Protein AF-A0A536NLL7-F1 (afdb_monomer_lite)

Structure (mmCIF, N/CA/C/O backbone):
data_AF-A0A536NLL7-F1
#
_entry.id   AF-A0A536NLL7-F1
#
loop_
_atom_site.group_PDB
_atom_site.id
_atom_site.type_symbol
_atom_site.label_atom_id
_atom_site.label_alt_id
_atom_site.label_comp_id
_atom_site.label_asym_id
_atom_site.label_entity_id
_atom_site.label_seq_id
_atom_site.pdbx_PDB_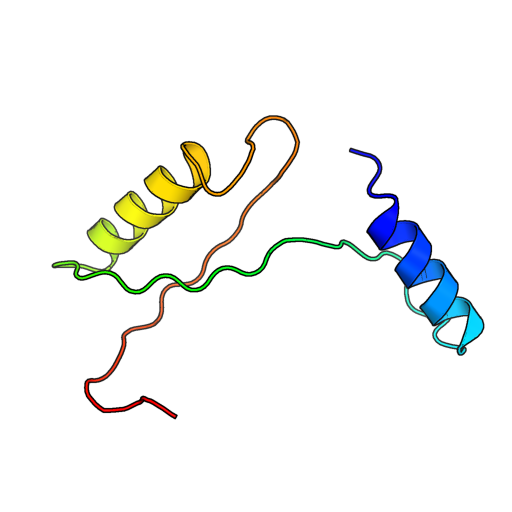ins_code
_atom_site.Cartn_x
_atom_site.Cartn_y
_atom_site.Cartn_z
_atom_site.occupancy
_atom_site.B_iso_or_equiv
_atom_site.auth_seq_id
_atom_site.auth_comp_id
_atom_site.auth_asym_id
_atom_site.auth_atom_id
_atom_site.pdbx_PDB_model_num
ATOM 1 N N . VAL A 1 1 ? 13.674 3.631 -0.940 1.00 56.06 1 VAL A N 1
ATOM 2 C CA . VAL A 1 1 ? 14.138 2.225 -0.997 1.00 56.06 1 VAL A CA 1
ATOM 3 C C . VAL A 1 1 ? 14.193 1.814 -2.456 1.00 56.06 1 VAL A C 1
ATOM 5 O O . VAL A 1 1 ? 13.288 2.179 -3.192 1.00 56.06 1 VAL A O 1
ATOM 8 N N . ASN A 1 2 ? 15.272 1.171 -2.897 1.00 65.31 2 ASN A N 1
ATOM 9 C CA . ASN A 1 2 ? 15.347 0.611 -4.247 1.00 65.31 2 ASN A CA 1
ATOM 10 C C . ASN A 1 2 ? 14.551 -0.701 -4.215 1.00 65.31 2 ASN A C 1
ATOM 12 O O . ASN A 1 2 ? 14.924 -1.565 -3.428 1.00 65.31 2 ASN A O 1
ATOM 16 N N . ASP A 1 3 ? 13.441 -0.800 -4.950 1.00 82.19 3 ASP A N 1
ATOM 17 C CA . ASP A 1 3 ? 12.597 -2.001 -5.051 1.00 82.19 3 ASP A CA 1
ATOM 18 C C . ASP A 1 3 ? 13.094 -2.850 -6.236 1.00 82.19 3 ASP A C 1
ATOM 20 O O . ASP A 1 3 ? 12.723 -2.588 -7.386 1.00 82.19 3 ASP A O 1
ATOM 24 N N . PRO A 1 4 ? 13.960 -3.859 -6.012 1.00 89.06 4 PRO A N 1
ATOM 25 C CA . PRO A 1 4 ? 14.556 -4.614 -7.109 1.00 89.06 4 PRO A CA 1
ATOM 26 C C . PRO A 1 4 ? 13.518 -5.499 -7.813 1.00 89.06 4 PRO A C 1
ATOM 28 O O . PRO A 1 4 ? 13.690 -5.847 -8.984 1.00 89.06 4 PRO A O 1
ATOM 31 N N . GLN A 1 5 ? 12.432 -5.853 -7.114 1.00 91.69 5 GLN A N 1
ATOM 32 C CA . GLN A 1 5 ? 11.342 -6.646 -7.672 1.00 91.69 5 GLN A CA 1
ATOM 33 C C . GLN A 1 5 ? 10.537 -5.803 -8.660 1.00 9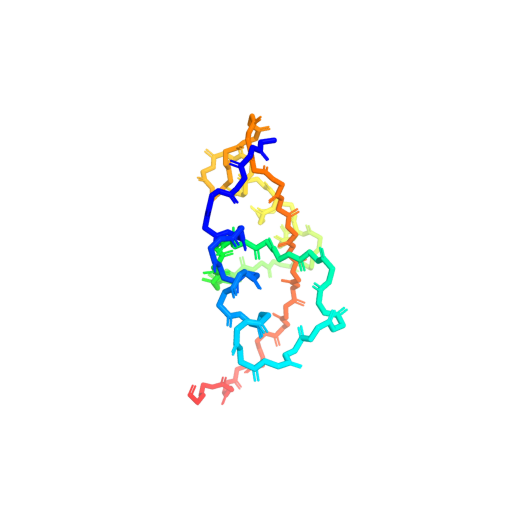1.69 5 GLN A C 1
ATOM 35 O O . GLN A 1 5 ? 10.351 -6.231 -9.799 1.00 91.69 5 GLN A O 1
ATOM 40 N N . GLY A 1 6 ? 10.167 -4.577 -8.279 1.00 95.12 6 GLY A N 1
ATOM 41 C CA . GLY A 1 6 ? 9.522 -3.607 -9.167 1.00 95.12 6 GLY A CA 1
ATOM 42 C C . GLY A 1 6 ? 10.319 -3.355 -10.446 1.00 95.12 6 GLY A C 1
ATOM 43 O O . GLY A 1 6 ? 9.782 -3.460 -11.552 1.00 95.12 6 GLY A O 1
ATOM 44 N N . VAL A 1 7 ? 11.636 -3.151 -10.324 1.00 95.25 7 VAL A N 1
ATOM 45 C CA . VAL A 1 7 ? 12.526 -2.976 -11.488 1.00 95.25 7 VAL A CA 1
ATOM 46 C C . VAL A 1 7 ? 12.493 -4.190 -12.418 1.00 95.25 7 VAL A C 1
ATOM 48 O O . VAL A 1 7 ? 12.381 -4.023 -13.635 1.00 95.25 7 VAL A O 1
ATOM 51 N N . THR A 1 8 ? 12.558 -5.398 -11.858 1.00 96.69 8 THR A N 1
ATOM 52 C CA . THR A 1 8 ? 12.536 -6.647 -12.633 1.00 96.69 8 THR A CA 1
ATOM 53 C C . THR A 1 8 ? 11.209 -6.811 -13.378 1.00 96.69 8 THR A C 1
ATOM 55 O O . THR A 1 8 ? 11.200 -7.110 -14.572 1.00 96.69 8 THR A O 1
ATOM 58 N N . VAL A 1 9 ? 10.081 -6.552 -12.709 1.00 97.38 9 VAL A N 1
ATOM 59 C CA . VAL A 1 9 ? 8.749 -6.633 -13.329 1.00 97.38 9 VAL A CA 1
ATOM 60 C C . VAL A 1 9 ? 8.606 -5.602 -14.449 1.00 97.38 9 VAL A C 1
ATOM 62 O O . VAL A 1 9 ? 8.168 -5.952 -15.544 1.00 97.38 9 VAL A O 1
ATOM 65 N N . ARG A 1 10 ? 9.045 -4.355 -14.230 1.00 97.69 10 ARG A N 1
ATOM 66 C CA . ARG A 1 10 ? 9.027 -3.301 -15.257 1.00 97.69 10 ARG A CA 1
ATOM 67 C C . ARG A 1 10 ? 9.826 -3.697 -16.502 1.00 97.69 10 ARG A C 1
ATOM 69 O O . ARG A 1 10 ? 9.366 -3.487 -17.620 1.00 97.69 10 ARG A O 1
ATOM 76 N N . GLN A 1 11 ? 11.010 -4.285 -16.326 1.00 97.38 11 GLN A N 1
ATOM 77 C CA . GLN A 1 11 ? 11.826 -4.780 -17.443 1.00 97.38 11 GLN A CA 1
ATOM 78 C C . GLN A 1 11 ? 11.142 -5.928 -18.199 1.00 97.38 11 GLN A C 1
ATOM 80 O O . GLN A 1 11 ? 11.192 -5.969 -19.432 1.00 97.38 11 GLN A O 1
ATOM 85 N N . GLY A 1 12 ? 10.472 -6.831 -17.479 1.00 98.19 12 GLY A N 1
ATOM 86 C CA . GLY A 1 12 ? 9.650 -7.882 -18.076 1.00 98.19 12 GLY A CA 1
ATOM 87 C C . GLY A 1 12 ? 8.514 -7.312 -18.928 1.00 98.19 12 GLY A C 1
ATOM 88 O O . GLY A 1 12 ? 8.373 -7.691 -20.087 1.00 98.19 12 GLY A O 1
ATOM 89 N N . LEU A 1 13 ? 7.763 -6.341 -18.396 1.00 98.38 13 LEU A N 1
ATOM 90 C CA . LEU A 1 13 ? 6.682 -5.655 -19.117 1.00 98.38 13 LEU A CA 1
ATOM 91 C C . LEU A 1 13 ? 7.188 -4.946 -20.379 1.00 98.38 13 LEU A C 1
ATOM 93 O O . LEU A 1 13 ? 6.602 -5.106 -21.449 1.00 98.38 13 LEU A O 1
ATOM 97 N N . ALA A 1 14 ? 8.322 -4.247 -20.287 1.00 98.06 14 ALA A N 1
ATOM 98 C CA . ALA A 1 14 ? 8.949 -3.617 -21.446 1.00 98.06 14 ALA A CA 1
ATOM 99 C C . ALA A 1 14 ? 9.329 -4.646 -22.528 1.00 98.06 14 ALA A C 1
ATOM 101 O O . ALA A 1 14 ? 9.088 -4.417 -23.711 1.00 98.06 14 ALA A O 1
ATOM 102 N N . SER A 1 15 ? 9.864 -5.805 -22.128 1.00 98.25 15 SER A N 1
ATOM 103 C CA . SER A 1 15 ? 10.228 -6.894 -23.051 1.00 98.25 15 SER A CA 1
ATOM 104 C C . SER A 1 15 ? 9.014 -7.527 -23.745 1.00 98.25 15 SER A C 1
ATOM 106 O O . SER A 1 15 ? 9.154 -8.098 -24.823 1.00 98.25 15 SER A O 1
ATOM 108 N N . LEU A 1 16 ? 7.826 -7.408 -23.146 1.00 98.38 16 LEU A N 1
ATOM 109 C CA . LEU A 1 16 ? 6.549 -7.858 -23.708 1.00 98.38 16 LEU A CA 1
ATOM 110 C C . LEU A 1 16 ? 5.858 -6.796 -24.585 1.00 98.38 16 LEU A C 1
ATOM 112 O O . LEU A 1 16 ? 4.799 -7.073 -25.141 1.00 98.38 16 LEU A O 1
ATOM 116 N N . GLY A 1 17 ? 6.446 -5.603 -24.732 1.00 98.44 17 GLY A N 1
ATOM 117 C CA . GLY A 1 17 ? 5.922 -4.522 -25.572 1.00 98.44 17 GLY A CA 1
ATOM 118 C C . GLY A 1 17 ? 5.114 -3.446 -24.838 1.00 98.44 17 GLY A C 1
ATOM 119 O O . GLY A 1 17 ? 4.661 -2.508 -25.488 1.00 98.44 17 GLY A O 1
ATOM 120 N N . PHE A 1 18 ? 4.976 -3.525 -23.509 1.00 98.38 18 PHE A N 1
ATOM 121 C CA . PHE A 1 18 ? 4.284 -2.516 -22.688 1.00 98.38 18 PHE A CA 1
ATOM 122 C C . PHE A 1 18 ? 5.217 -1.342 -22.347 1.00 98.38 18 PHE A C 1
ATOM 124 O O . PHE A 1 18 ? 5.641 -1.156 -21.203 1.00 98.38 18 PHE A O 1
ATOM 131 N N . GLY A 1 19 ? 5.612 -0.585 -23.372 1.00 96.69 19 GLY A N 1
ATOM 132 C CA . GLY A 1 19 ? 6.572 0.519 -23.257 1.00 96.69 19 GLY A CA 1
ATOM 133 C C . GLY A 1 19 ? 6.045 1.754 -22.516 1.00 96.69 19 GLY A C 1
ATOM 134 O O . GLY A 1 19 ? 6.834 2.590 -22.083 1.00 96.69 19 GLY A O 1
ATOM 135 N N . GLU A 1 20 ? 4.730 1.870 -22.350 1.00 98.31 20 GLU A N 1
ATOM 136 C CA . GLU A 1 20 ? 4.057 2.945 -21.622 1.00 98.31 20 GLU A CA 1
ATOM 137 C C . GLU A 1 20 ? 4.223 2.858 -20.095 1.00 98.31 20 GLU A C 1
ATOM 139 O O . GLU A 1 20 ? 3.953 3.831 -19.390 1.00 98.31 20 GLU A O 1
ATOM 144 N N . VAL A 1 21 ? 4.682 1.717 -19.565 1.00 98.12 21 VAL A N 1
ATOM 145 C CA . VAL A 1 21 ? 4.865 1.511 -18.122 1.00 98.12 21 VAL A CA 1
ATOM 146 C C . VAL A 1 21 ? 6.141 2.204 -17.641 1.00 98.12 21 VAL A C 1
ATOM 148 O O . VAL A 1 21 ? 7.263 1.762 -17.901 1.00 98.12 21 VAL A O 1
ATOM 151 N N . THR A 1 22 ? 5.971 3.293 -16.893 1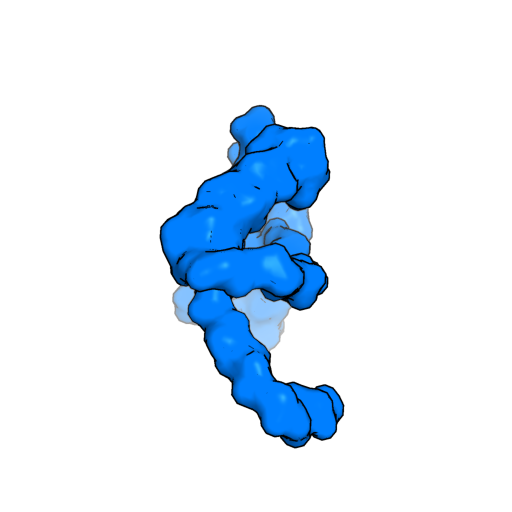.00 96.19 22 THR A N 1
ATOM 152 C CA . THR A 1 22 ? 7.080 4.134 -16.420 1.00 96.19 22 THR A CA 1
ATOM 153 C C . THR A 1 22 ? 7.658 3.692 -15.076 1.00 96.19 22 THR A C 1
ATOM 155 O O . THR A 1 22 ? 8.862 3.832 -14.868 1.00 96.19 22 THR A O 1
ATOM 158 N N . ASP A 1 23 ? 6.840 3.118 -14.191 1.00 95.00 23 ASP A N 1
ATOM 159 C CA . ASP A 1 23 ? 7.240 2.644 -12.863 1.00 95.00 23 ASP A CA 1
ATOM 160 C C . ASP A 1 23 ? 6.401 1.431 -12.438 1.00 95.00 23 ASP A C 1
ATOM 162 O O . ASP A 1 23 ? 5.246 1.287 -12.842 1.00 95.00 23 ASP A O 1
ATOM 166 N N . VAL A 1 24 ? 6.987 0.554 -11.624 1.00 95.44 24 VAL A N 1
ATOM 167 C CA . VAL A 1 24 ? 6.299 -0.590 -11.015 1.00 95.44 24 VAL A CA 1
ATOM 168 C C . VAL A 1 24 ? 6.774 -0.712 -9.578 1.00 95.44 24 VAL A C 1
ATOM 170 O O . VAL A 1 24 ? 7.975 -0.766 -9.326 1.00 95.44 24 VAL A O 1
ATOM 173 N N . ARG A 1 25 ? 5.823 -0.821 -8.650 1.00 91.69 25 ARG A N 1
ATOM 174 C CA . ARG A 1 25 ? 6.083 -1.139 -7.245 1.00 91.69 25 ARG A CA 1
ATOM 175 C C . ARG A 1 25 ? 5.513 -2.506 -6.919 1.00 91.69 25 ARG A C 1
ATOM 177 O O . ARG A 1 25 ? 4.373 -2.796 -7.278 1.00 91.69 25 ARG A O 1
ATOM 184 N N . VAL A 1 26 ? 6.285 -3.319 -6.213 1.00 91.38 26 VAL A N 1
ATOM 185 C CA . VAL A 1 26 ? 5.826 -4.599 -5.677 1.00 91.38 26 VAL A CA 1
ATOM 186 C C . VAL A 1 26 ? 5.671 -4.462 -4.169 1.00 91.38 26 VAL A C 1
ATOM 188 O O . VAL A 1 26 ? 6.581 -4.040 -3.462 1.00 91.38 26 VAL A O 1
ATOM 191 N N . GLY A 1 27 ? 4.484 -4.801 -3.676 1.00 89.25 27 GLY A N 1
ATOM 192 C CA . GLY A 1 27 ? 4.134 -4.714 -2.264 1.00 89.25 27 GLY A CA 1
ATOM 193 C C . GLY A 1 27 ? 3.371 -5.944 -1.791 1.00 89.25 27 GLY A C 1
ATOM 194 O O . GLY A 1 27 ? 3.102 -6.872 -2.554 1.00 89.25 27 GLY A O 1
ATOM 195 N N . LYS A 1 28 ? 3.014 -5.942 -0.509 1.00 90.38 28 LYS A N 1
ATOM 196 C CA . LYS A 1 28 ? 2.171 -6.975 0.099 1.00 90.38 28 LYS A CA 1
ATOM 197 C C . LYS A 1 28 ? 0.704 -6.564 -0.014 1.00 90.38 28 LYS A C 1
ATOM 199 O O . LYS A 1 28 ? 0.376 -5.403 0.209 1.00 90.38 28 LYS A O 1
ATOM 204 N N . TYR A 1 29 ? -0.166 -7.531 -0.287 1.00 94.69 29 TYR A N 1
ATOM 205 C CA . TYR A 1 29 ? -1.613 -7.391 -0.128 1.00 94.69 29 TYR A CA 1
ATOM 206 C C . TYR A 1 29 ? -2.060 -8.250 1.058 1.00 94.69 29 TYR A C 1
ATOM 208 O O . TYR A 1 29 ? -1.688 -9.422 1.138 1.00 94.69 29 TYR A O 1
ATOM 216 N N . ILE A 1 30 ? -2.799 -7.659 1.999 1.00 95.12 30 ILE A N 1
ATOM 217 C CA . ILE A 1 30 ? -3.229 -8.308 3.244 1.00 95.12 30 ILE A CA 1
ATOM 218 C C . ILE A 1 30 ? -4.714 -8.007 3.453 1.00 95.12 30 ILE A C 1
ATOM 220 O O . ILE A 1 30 ? -5.091 -6.845 3.570 1.00 95.12 30 ILE A O 1
ATOM 224 N N . GLU A 1 31 ? -5.537 -9.051 3.545 1.00 95.69 31 GLU A N 1
ATOM 225 C CA . GLU A 1 31 ? -6.944 -8.948 3.945 1.00 95.69 31 GLU A CA 1
ATOM 226 C C . GLU A 1 31 ? -7.071 -9.241 5.446 1.00 95.69 31 GLU A C 1
ATOM 228 O O . GLU A 1 31 ? -6.545 -10.241 5.943 1.00 95.69 31 GLU A O 1
ATOM 233 N N . VAL A 1 32 ? -7.767 -8.368 6.178 1.00 94.38 32 VAL A N 1
ATOM 234 C CA . VAL A 1 32 ? -8.018 -8.517 7.616 1.00 94.38 32 VAL A CA 1
ATOM 235 C C . VAL A 1 32 ? -9.510 -8.383 7.872 1.00 94.38 32 VAL A C 1
ATOM 237 O O . VAL A 1 32 ? -10.108 -7.361 7.548 1.00 94.38 32 VAL A O 1
ATOM 240 N N . ARG A 1 33 ? -10.100 -9.391 8.518 1.00 94.69 33 ARG A N 1
ATOM 241 C CA . ARG A 1 33 ? -11.454 -9.301 9.072 1.00 94.69 33 ARG A CA 1
ATOM 242 C C . ARG A 1 33 ? -11.362 -9.017 10.557 1.00 94.69 33 ARG A C 1
ATOM 244 O O . ARG A 1 33 ? -10.631 -9.693 11.280 1.00 94.69 33 ARG A O 1
ATOM 251 N N . LEU A 1 34 ? -12.094 -8.003 10.995 1.00 94.38 34 LEU A N 1
ATOM 252 C CA . LEU A 1 34 ? -12.150 -7.583 12.384 1.00 94.38 34 LEU A CA 1
ATOM 253 C C . LEU A 1 34 ? -13.565 -7.144 12.741 1.00 94.38 34 LEU A C 1
ATOM 255 O O . LEU A 1 34 ? -14.228 -6.464 11.960 1.00 94.38 34 LEU A O 1
ATOM 259 N N . ASP A 1 35 ? -13.992 -7.495 13.946 1.00 95.12 35 ASP A N 1
ATOM 260 C CA . ASP A 1 35 ? -15.179 -6.905 14.545 1.00 95.12 35 ASP A CA 1
ATOM 261 C C . ASP A 1 35 ? -14.826 -5.517 15.094 1.00 95.12 35 ASP A C 1
ATOM 263 O O . ASP A 1 35 ? -13.812 -5.341 15.775 1.00 95.12 35 ASP A O 1
ATOM 267 N N . ALA A 1 36 ? -15.670 -4.528 14.808 1.00 94.56 36 ALA A N 1
ATOM 268 C CA . ALA A 1 36 ? -15.556 -3.175 15.339 1.00 94.56 36 ALA A CA 1
ATOM 269 C C . ALA A 1 36 ? -16.948 -2.569 15.532 1.00 94.56 36 ALA A C 1
ATOM 271 O O . ALA A 1 36 ? -17.881 -2.850 14.779 1.00 94.56 36 ALA A O 1
ATOM 272 N N . THR A 1 37 ? -17.091 -1.706 16.533 1.00 94.69 37 THR A N 1
ATOM 273 C CA . THR A 1 37 ? -18.364 -1.040 16.847 1.00 94.69 37 THR A CA 1
ATOM 274 C C . THR A 1 37 ? -18.630 0.184 15.969 1.00 94.69 37 THR A C 1
ATOM 276 O O . THR A 1 37 ? -19.747 0.697 15.938 1.00 94.69 37 THR A O 1
ATOM 279 N N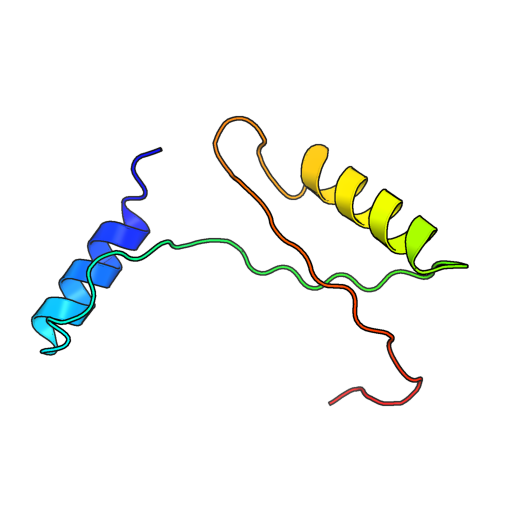 . SER A 1 38 ? -17.614 0.664 15.244 1.00 95.94 38 SER A N 1
ATOM 280 C CA . SER A 1 38 ? -17.708 1.785 14.305 1.00 95.94 38 SER A CA 1
ATOM 281 C C . SER A 1 38 ? -16.582 1.747 13.268 1.00 95.94 38 SER A C 1
ATOM 283 O O . SER A 1 38 ? -15.528 1.157 13.510 1.00 95.94 38 SER A O 1
ATOM 285 N N . GLU A 1 39 ? -16.764 2.439 12.140 1.00 95.19 39 GLU A N 1
ATOM 286 C CA . GLU A 1 39 ? -15.705 2.600 11.130 1.00 95.19 39 GLU A CA 1
ATOM 287 C C . GLU A 1 39 ? -14.469 3.316 11.703 1.00 95.19 39 GLU A C 1
ATOM 289 O O . GLU A 1 39 ? -13.338 2.947 11.397 1.00 95.19 39 GLU A O 1
ATOM 294 N N . ARG A 1 40 ? -14.671 4.300 12.594 1.00 97.12 40 ARG A N 1
ATOM 295 C CA . ARG A 1 40 ? -13.572 5.000 13.275 1.00 97.12 40 ARG A CA 1
ATOM 296 C C . ARG A 1 40 ? -12.717 4.032 14.091 1.00 97.12 40 ARG A C 1
ATOM 298 O O . ARG A 1 40 ? -11.497 4.058 13.971 1.00 97.12 40 ARG A 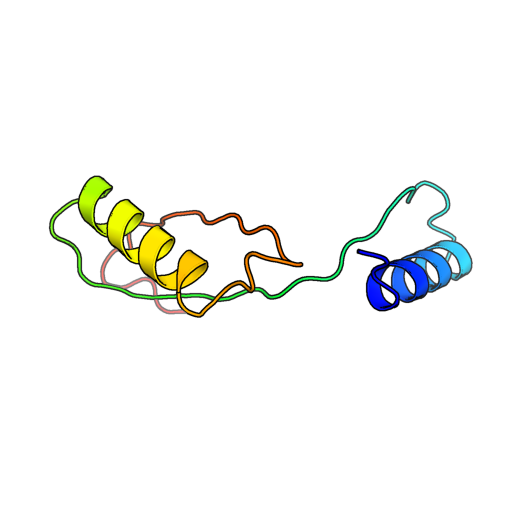O 1
ATOM 305 N N . GLU A 1 41 ? -13.352 3.173 14.889 1.00 97.44 41 GLU A N 1
ATOM 306 C CA . GLU A 1 41 ? -12.638 2.148 15.656 1.00 97.44 41 GLU A CA 1
ATOM 307 C C . GLU A 1 41 ? -11.900 1.187 14.718 1.00 97.44 41 GLU A C 1
ATOM 309 O O . GLU A 1 41 ? -10.708 0.961 14.906 1.00 97.44 41 GLU A O 1
ATOM 314 N N . ALA A 1 42 ? -12.562 0.672 13.674 1.00 97.50 42 ALA A N 1
ATOM 315 C CA . ALA A 1 42 ? -11.923 -0.212 12.698 1.00 97.50 42 ALA A CA 1
ATOM 316 C C . ALA A 1 42 ? -10.666 0.429 12.087 1.00 97.50 42 ALA A C 1
ATOM 318 O O . ALA A 1 42 ? -9.609 -0.200 12.041 1.00 97.50 42 ALA A O 1
ATOM 319 N N . ARG A 1 43 ? -10.753 1.705 11.697 1.00 97.62 43 ARG A N 1
ATOM 320 C CA . ARG A 1 43 ? -9.635 2.475 11.142 1.00 97.62 43 ARG A CA 1
ATOM 321 C C . ARG A 1 43 ? -8.477 2.607 12.127 1.00 97.62 43 ARG A C 1
ATOM 323 O O . ARG A 1 43 ? -7.347 2.310 11.759 1.00 97.62 43 ARG A O 1
ATOM 330 N N . GLU A 1 44 ? -8.753 2.999 13.371 1.00 97.94 44 GLU A N 1
ATOM 331 C CA . GLU A 1 44 ? -7.740 3.105 14.433 1.00 97.94 44 GLU A CA 1
ATOM 332 C C . GLU A 1 44 ? -7.057 1.755 14.702 1.00 97.94 44 GLU A C 1
ATOM 334 O O . GLU A 1 44 ? -5.846 1.688 14.925 1.00 97.94 44 GLU A O 1
ATOM 339 N N . ARG A 1 45 ? -7.821 0.657 14.660 1.00 97.94 45 ARG A N 1
ATOM 340 C CA . ARG A 1 45 ? -7.285 -0.693 14.856 1.00 97.94 45 ARG A CA 1
ATOM 341 C C . ARG A 1 45 ? -6.395 -1.135 13.701 1.00 97.94 45 ARG A C 1
ATOM 343 O O . ARG A 1 45 ? -5.313 -1.650 13.977 1.00 97.94 45 ARG A O 1
ATOM 350 N N . VAL A 1 46 ? -6.814 -0.936 12.452 1.00 97.75 46 VAL A N 1
ATOM 351 C CA . VAL A 1 46 ? -6.020 -1.313 11.270 1.00 97.75 46 VAL A CA 1
ATOM 352 C C . VAL A 1 46 ? -4.739 -0.481 11.184 1.00 97.75 46 VAL A C 1
ATOM 354 O O . VAL A 1 46 ? -3.665 -1.050 11.011 1.00 97.75 46 VAL A O 1
ATOM 357 N N . ASP A 1 47 ? -4.810 0.827 11.431 1.00 97.06 47 ASP A N 1
ATOM 358 C CA . ASP A 1 47 ? -3.634 1.710 11.470 1.00 97.06 47 ASP A CA 1
ATOM 359 C C . ASP A 1 47 ? -2.603 1.257 12.526 1.00 97.06 47 ASP A C 1
ATOM 361 O O . ASP A 1 47 ? -1.401 1.122 12.259 1.00 97.06 47 ASP A O 1
ATOM 365 N N . ALA A 1 48 ? -3.081 0.884 13.718 1.00 97.25 48 ALA A N 1
ATOM 366 C CA . ALA A 1 48 ? -2.233 0.327 14.767 1.00 97.25 48 ALA A CA 1
ATOM 367 C C . ALA A 1 48 ? -1.622 -1.035 14.385 1.00 97.25 48 ALA A C 1
ATOM 369 O O . ALA A 1 48 ? -0.498 -1.337 14.785 1.00 97.25 48 ALA A O 1
ATOM 370 N N . MET A 1 49 ? -2.337 -1.880 13.635 1.00 97.44 49 MET A N 1
ATOM 371 C CA . MET A 1 49 ? -1.795 -3.149 13.130 1.00 97.44 49 MET A CA 1
ATOM 372 C C . MET A 1 49 ? -0.703 -2.901 12.084 1.00 97.44 49 MET A C 1
ATOM 374 O O . MET A 1 49 ? 0.362 -3.522 12.152 1.00 97.44 49 MET A O 1
ATOM 378 N N . CYS A 1 50 ? -0.935 -1.970 11.156 1.00 96.56 50 CYS A N 1
ATOM 379 C CA . CYS A 1 50 ? 0.022 -1.586 10.126 1.00 96.56 50 CYS A CA 1
ATOM 380 C C . CYS A 1 50 ? 1.314 -1.035 10.723 1.00 96.56 50 CYS A C 1
ATOM 382 O O . CYS A 1 50 ? 2.383 -1.573 10.445 1.00 96.56 50 CYS A O 1
ATOM 384 N N . SER A 1 51 ? 1.220 -0.045 11.608 1.00 94.19 51 SER A N 1
ATOM 385 C CA . SER A 1 51 ? 2.392 0.588 12.228 1.00 94.19 51 SER A CA 1
ATOM 386 C C . SER A 1 51 ? 3.205 -0.340 13.138 1.00 94.19 51 SER A C 1
ATOM 388 O O . SER A 1 51 ? 4.413 -0.149 13.289 1.00 94.19 51 SER A O 1
ATOM 390 N N . ARG A 1 52 ? 2.567 -1.337 13.765 1.00 95.00 52 ARG A N 1
ATOM 391 C CA . ARG A 1 52 ? 3.233 -2.223 14.735 1.00 95.00 52 ARG A CA 1
ATOM 392 C C . ARG A 1 52 ? 3.752 -3.526 14.147 1.00 95.00 52 ARG A C 1
ATOM 394 O O . ARG A 1 52 ? 4.652 -4.113 14.745 1.00 95.00 52 ARG A O 1
ATOM 401 N N . LEU A 1 53 ? 3.149 -4.022 13.068 1.00 95.56 53 LEU A N 1
ATOM 402 C CA . LEU A 1 53 ? 3.443 -5.364 12.568 1.00 95.56 53 LEU A CA 1
ATOM 403 C C . LEU A 1 53 ? 3.390 -5.482 11.048 1.00 95.56 53 LEU A C 1
ATOM 405 O O . LEU A 1 53 ? 4.301 -6.064 10.467 1.00 95.56 53 LEU A O 1
ATOM 409 N N . LEU A 1 54 ? 2.314 -5.011 10.411 1.00 95.44 54 LEU A N 1
ATOM 410 C CA . LEU A 1 54 ? 2.063 -5.371 9.010 1.00 95.44 54 LEU A CA 1
ATOM 411 C C . LEU A 1 54 ? 2.967 -4.611 8.031 1.00 95.44 54 LEU A C 1
ATOM 413 O O . LEU A 1 54 ? 3.264 -5.142 6.961 1.00 95.44 54 LEU A O 1
ATOM 417 N N . ALA A 1 55 ? 3.425 -3.414 8.406 1.00 94.25 55 ALA A N 1
ATOM 418 C CA . ALA A 1 55 ?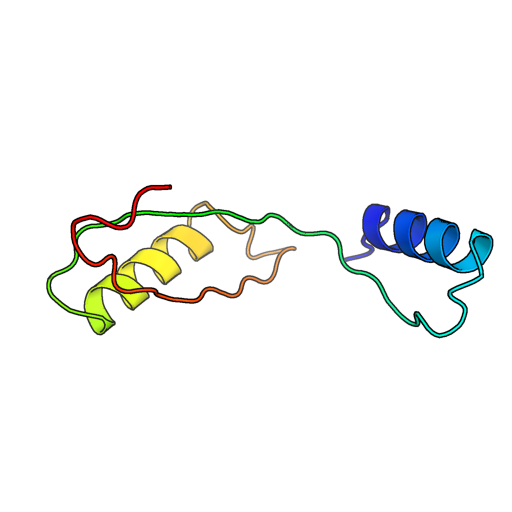 4.351 -2.605 7.629 1.00 94.25 55 ALA A CA 1
ATOM 419 C C . ALA A 1 55 ? 5.602 -2.264 8.447 1.00 94.25 55 ALA A C 1
ATOM 421 O O . ALA A 1 55 ? 5.535 -1.860 9.612 1.00 94.25 55 ALA A O 1
ATOM 422 N N . ASN A 1 56 ? 6.768 -2.383 7.822 1.00 90.19 56 ASN A N 1
ATOM 423 C CA . ASN A 1 56 ? 7.999 -1.853 8.385 1.00 90.19 56 ASN A CA 1
ATOM 424 C C . ASN A 1 56 ? 8.102 -0.349 8.090 1.00 90.19 56 ASN A C 1
ATOM 426 O O . ASN A 1 56 ? 8.576 0.041 7.027 1.00 90.19 56 ASN A O 1
ATOM 430 N N . HIS A 1 57 ? 7.732 0.485 9.064 1.00 83.00 57 HIS A N 1
ATOM 431 C CA . HIS A 1 57 ? 7.697 1.952 8.956 1.00 83.00 57 HIS A CA 1
ATOM 432 C C . HIS A 1 57 ? 9.006 2.629 8.496 1.00 83.00 57 HIS A C 1
ATOM 434 O O . HIS A 1 57 ? 8.985 3.799 8.126 1.00 83.00 57 HIS A O 1
ATOM 440 N N . VAL A 1 58 ? 10.153 1.939 8.541 1.00 87.69 58 VAL A N 1
ATOM 441 C CA . VAL A 1 58 ? 11.433 2.489 8.061 1.00 87.69 58 VAL A CA 1
ATOM 442 C C . VAL A 1 58 ? 11.550 2.411 6.535 1.00 87.69 58 VAL A C 1
ATOM 444 O O . VAL A 1 58 ? 12.230 3.237 5.927 1.00 87.69 58 VAL A O 1
ATOM 447 N N . ILE A 1 59 ? 10.938 1.403 5.908 1.00 86.94 59 ILE A N 1
ATOM 448 C CA . ILE A 1 59 ? 11.183 1.052 4.498 1.00 86.94 59 ILE A CA 1
ATOM 449 C C . ILE A 1 59 ? 9.915 0.818 3.667 1.00 86.94 59 ILE A C 1
ATOM 451 O O . ILE A 1 59 ? 10.023 0.744 2.443 1.00 86.94 59 ILE A O 1
ATOM 455 N N . GLU A 1 60 ? 8.747 0.699 4.297 1.00 89.50 60 GLU A N 1
ATOM 456 C CA . GLU A 1 60 ? 7.461 0.407 3.663 1.00 89.50 60 GLU A CA 1
ATOM 457 C C . GLU A 1 60 ? 6.436 1.496 4.010 1.00 89.50 60 GLU A C 1
ATOM 459 O O . GLU A 1 60 ? 6.193 1.789 5.182 1.00 89.50 60 GLU A O 1
ATOM 464 N N . ASP A 1 61 ? 5.796 2.044 2.976 1.00 90.75 61 ASP A N 1
ATOM 465 C CA . ASP A 1 61 ? 4.539 2.779 3.107 1.00 90.75 61 ASP A CA 1
ATOM 466 C C . ASP A 1 61 ? 3.366 1.787 3.068 1.00 90.75 61 ASP A C 1
ATOM 468 O O . ASP A 1 61 ? 3.465 0.723 2.448 1.00 90.75 61 ASP A O 1
ATOM 472 N N . TYR A 1 62 ? 2.233 2.138 3.679 1.00 94.56 62 TYR A N 1
ATOM 473 C CA . TYR A 1 62 ? 1.008 1.344 3.586 1.00 94.56 62 TYR A CA 1
ATOM 474 C C . TYR A 1 62 ? -0.218 2.210 3.294 1.00 94.56 62 TYR A C 1
ATOM 476 O O . TYR A 1 62 ? -0.288 3.386 3.649 1.00 94.56 62 TYR A O 1
ATOM 484 N N . HIS A 1 63 ? -1.204 1.590 2.655 1.00 95.06 63 HIS A N 1
ATOM 485 C CA . HIS A 1 63 ? -2.543 2.123 2.451 1.00 95.06 63 HIS A CA 1
ATOM 486 C C . HIS A 1 63 ? -3.547 1.013 2.756 1.00 95.06 63 HIS A C 1
ATOM 488 O O . HIS A 1 63 ? -3.241 -0.162 2.552 1.00 95.06 63 HIS A O 1
ATOM 494 N N . PHE A 1 64 ? -4.725 1.373 3.256 1.00 96.62 64 PHE A N 1
ATOM 495 C CA . PHE A 1 64 ? -5.787 0.413 3.518 1.00 96.62 64 PHE A CA 1
ATOM 496 C C . PHE A 1 64 ? -7.158 1.024 3.251 1.00 96.62 64 PHE A C 1
ATOM 498 O O . PHE A 1 64 ? -7.402 2.210 3.494 1.00 96.62 64 PHE A O 1
ATOM 505 N N . GLU A 1 65 ? -8.060 0.160 2.810 1.00 96.62 65 GLU A N 1
ATOM 506 C CA . GLU A 1 65 ? -9.475 0.442 2.622 1.00 96.62 65 GLU A CA 1
ATOM 507 C C . GLU A 1 65 ? -10.275 -0.394 3.623 1.00 96.62 65 GLU A C 1
ATOM 509 O O . GLU A 1 65 ? -9.816 -1.439 4.090 1.00 96.62 65 GLU A O 1
ATOM 514 N N . LEU A 1 66 ? -11.450 0.100 4.008 1.00 95.69 66 LEU A N 1
ATOM 515 C CA . LEU A 1 66 ? -12.357 -0.614 4.899 1.00 95.69 66 LEU A CA 1
ATOM 516 C C . LEU A 1 66 ? -13.623 -0.948 4.125 1.00 95.69 66 LEU A C 1
ATOM 518 O O . LEU A 1 66 ? -14.274 -0.056 3.583 1.00 95.69 66 LEU A O 1
ATOM 522 N N . GLU A 1 67 ? -13.987 -2.223 4.127 1.00 93.94 67 GLU A N 1
ATOM 523 C CA . GLU A 1 67 ? -15.229 -2.704 3.540 1.00 93.94 67 GLU A CA 1
ATOM 524 C C . GLU A 1 67 ? -16.135 -3.268 4.633 1.00 93.94 67 GLU A C 1
ATOM 526 O O . GLU A 1 67 ? -15.711 -4.039 5.497 1.00 93.94 67 GLU A O 1
ATOM 531 N N . HIS A 1 68 ? -17.413 -2.891 4.602 1.00 88.50 68 HIS A N 1
ATOM 532 C CA . HIS A 1 68 ? -18.404 -3.483 5.490 1.00 88.50 68 HIS A CA 1
ATOM 533 C C . HIS A 1 68 ? -18.796 -4.866 4.974 1.00 88.50 68 HIS A C 1
ATOM 535 O O . HIS A 1 68 ? -19.524 -4.989 3.985 1.00 88.50 68 HIS A O 1
ATOM 541 N N . GLU A 1 69 ? -18.380 -5.912 5.685 1.00 81.00 69 GLU A N 1
ATOM 542 C CA . GLU A 1 69 ? -18.814 -7.267 5.368 1.00 81.00 69 GLU A CA 1
ATOM 543 C C . GLU A 1 69 ? -20.311 -7.409 5.691 1.00 81.00 69 GLU A C 1
ATOM 545 O O . GLU A 1 69 ? -20.748 -7.501 6.843 1.00 81.00 69 GLU A O 1
ATOM 550 N N . ARG A 1 70 ? -21.148 -7.413 4.650 1.00 71.56 70 ARG A N 1
ATOM 551 C CA . ARG A 1 70 ? -22.539 -7.846 4.792 1.00 71.56 70 ARG A CA 1
ATOM 552 C C . ARG A 1 70 ? -22.514 -9.341 5.079 1.00 71.56 70 ARG A C 1
ATOM 554 O O . ARG A 1 70 ? -22.071 -10.110 4.227 1.00 71.56 70 ARG A O 1
ATOM 561 N N . LYS A 1 71 ? -23.031 -9.754 6.244 1.00 56.28 71 LYS A N 1
ATOM 562 C CA . LYS A 1 71 ? -23.232 -11.174 6.584 1.00 56.28 71 LYS A CA 1
ATOM 563 C C . LYS A 1 71 ? -23.810 -11.919 5.370 1.00 56.28 71 LYS A C 1
ATOM 565 O O . LYS A 1 71 ? -24.950 -11.664 4.984 1.00 56.28 71 LYS A O 1
ATOM 570 N N . GLY A 1 72 ? -23.007 -12.805 4.772 1.00 55.28 72 GLY A N 1
ATOM 571 C CA . GLY A 1 72 ? -23.398 -13.656 3.641 1.00 55.28 72 GLY A CA 1
ATOM 572 C C . GLY A 1 72 ? -22.628 -13.466 2.327 1.00 55.28 72 GLY A C 1
ATOM 573 O O . GLY A 1 72 ? -22.893 -14.213 1.391 1.00 55.28 72 GLY A O 1
ATOM 574 N N . ALA A 1 73 ? -21.681 -12.531 2.228 1.00 54.38 73 ALA A N 1
ATOM 575 C CA . ALA A 1 73 ? -20.838 -12.375 1.038 1.00 54.38 73 ALA A CA 1
ATOM 576 C C . ALA A 1 73 ? -19.502 -13.132 1.171 1.00 54.38 73 ALA A C 1
ATOM 578 O O . ALA A 1 73 ? -18.437 -12.548 1.037 1.00 54.38 73 ALA A O 1
ATOM 579 N N . MET A 1 74 ? -19.559 -14.439 1.434 1.00 49.34 74 MET A N 1
ATOM 580 C CA . MET A 1 74 ? -18.411 -15.319 1.206 1.00 49.34 74 MET A CA 1
ATOM 581 C C . MET A 1 74 ? -18.606 -15.974 -0.164 1.00 49.34 74 MET A C 1
ATOM 583 O O . MET A 1 74 ? -19.539 -16.757 -0.351 1.00 49.34 74 MET A O 1
ATOM 587 N N . ARG A 1 75 ? -17.772 -15.603 -1.134 1.00 53.31 75 ARG A N 1
ATOM 588 C CA . ARG A 1 75 ? -17.432 -16.461 -2.272 1.00 53.31 75 ARG A CA 1
ATOM 589 C C . ARG A 1 75 ? -15.988 -16.885 -2.105 1.00 53.31 75 ARG A C 1
ATOM 591 O O . ARG A 1 75 ? -15.193 -16.010 -1.707 1.00 53.31 75 ARG A O 1
#

Radius of gyration: 17.07 Å; chains: 1; bounding box: 39×22×42 Å

pLDDT: mean 90.6, std 12.17, range [49.34, 98.44]

Secondary structure (DSSP, 8-state):
---HHHHHHHHHHHHTT-TT----------------SSHHHHHHHHHHHIIIIIS-TTT-----------TT---

Foldseek 3Di:
DDQVVFVVVQVVCVVVVVVVDPTGDDDDDDDDDDDDPDPVRVVVVVVVCCPPPVDDPVPDDDDDDDDDDDPPPDD

Sequence (75 aa):
VNDPQGVTVRQGLASLGFGEVTDVRVGKYIEVRLDATSEREARERVDAMCSRLLANHVIEDYHFELEHERKGAMR